Protein AF-A0A2G2KP01-F1 (afdb_monomer)

Sequence (112 aa):
MQKFTTLSDQQILSELGQRFDKKRIQKGIMDKSLIKQGGVSSDALNKFRQASGGITLLNFVRLLRGINELDALEKLISVDSGLLFSENETPPRKRIRHSLIRKKSVNWGEDQ

Foldseek 3Di:
DDDCVPDDPLRVLQVQLVVLVVLCVVLVQDPVQLCVQLVADPVLNVCSNRVVDDDDVSNVCSNCRSSVNNVVVCVVPDDPPVVVPDPPDPDDDDDDDPDDPPPPPPDDDDDD

Mean predicted aligned error: 12.5 Å

pLDDT: mean 82.13, std 16.2, range [45.25, 96.69]

Solvent-accessible surface area (backbone atoms only — not comparable to full-atom values): 7142 Å² total; per-residue (Å²): 132,88,64,71,92,82,49,54,73,68,54,49,41,32,51,50,21,50,51,49,51,51,51,32,56,75,68,69,57,50,67,74,55,25,30,66,68,20,73,42,55,72,67,58,55,50,26,41,49,66,36,58,65,87,77,54,71,68,55,52,51,18,53,30,45,26,65,75,48,48,74,59,57,54,70,74,69,60,70,75,69,85,74,74,79,58,102,66,86,72,74,80,82,73,82,88,72,88,69,80,80,75,76,77,80,79,79,79,76,84,90,127

Radius of gyration: 23.64 Å; Cα contacts (8 Å, |Δi|>4): 65; chains: 1; bounding box: 66×38×57 Å

Secondary structure (DSSP, 8-state):
---GGGS-HHHHHHHHHHHHHHHHHHTT--HHHHHHHHT--HHHHHHHHHT-SPPPHHHHHHHHHHTT-TTHHHHHH---GGG---SS-PPPPPPP----------------

Structure (mmCIF, N/CA/C/O backbone):
data_AF-A0A2G2KP01-F1
#
_entry.id   AF-A0A2G2KP01-F1
#
loop_
_atom_site.group_PDB
_atom_site.id
_atom_site.type_symbol
_atom_site.label_atom_id
_atom_site.label_alt_id
_atom_site.label_comp_id
_atom_site.label_asym_id
_atom_site.label_entity_id
_atom_site.label_seq_id
_atom_s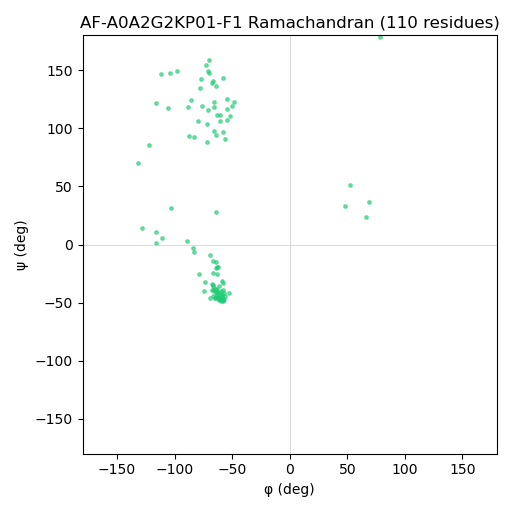ite.pdbx_PDB_ins_code
_atom_site.Cartn_x
_atom_site.Cartn_y
_atom_site.Cartn_z
_atom_site.occupancy
_atom_site.B_iso_or_equiv
_atom_site.auth_seq_id
_atom_site.auth_comp_id
_atom_site.auth_asym_id
_atom_site.auth_atom_id
_atom_site.pdbx_PDB_model_num
ATOM 1 N N . MET A 1 1 ? -8.718 12.233 -12.972 1.00 59.75 1 MET A N 1
ATOM 2 C CA . MET A 1 1 ? -7.680 11.271 -12.529 1.00 59.75 1 MET A CA 1
ATOM 3 C C . MET A 1 1 ? -6.516 11.362 -13.496 1.00 59.75 1 MET A C 1
ATOM 5 O O . MET A 1 1 ? -6.758 11.267 -14.692 1.00 59.75 1 MET A O 1
ATOM 9 N N . GLN A 1 2 ? -5.294 11.577 -13.002 1.00 70.19 2 GLN A N 1
ATOM 10 C CA . GLN A 1 2 ? -4.094 11.531 -13.844 1.00 70.19 2 GLN A CA 1
ATOM 11 C C . GLN A 1 2 ? -3.857 10.098 -14.338 1.00 70.19 2 GLN A C 1
ATOM 13 O O . GLN A 1 2 ? -4.044 9.141 -13.576 1.00 70.19 2 GLN A O 1
ATOM 18 N N . LYS A 1 3 ? -3.473 9.942 -15.608 1.00 83.69 3 LYS A N 1
ATOM 19 C CA . LYS A 1 3 ? -3.075 8.641 -16.159 1.00 83.69 3 LYS A CA 1
ATOM 20 C C . LYS A 1 3 ? -1.653 8.326 -15.698 1.00 83.69 3 LYS A C 1
ATOM 22 O O . LYS A 1 3 ? -0.775 9.172 -15.798 1.00 83.69 3 LYS A O 1
ATOM 27 N N . PHE A 1 4 ? -1.408 7.099 -15.237 1.00 89.25 4 PHE A N 1
ATOM 28 C CA . PHE A 1 4 ? -0.065 6.677 -14.810 1.00 89.25 4 PHE A CA 1
ATOM 29 C C . PHE A 1 4 ? 0.956 6.675 -15.955 1.00 89.25 4 PHE A C 1
ATOM 31 O O . PHE A 1 4 ? 2.144 6.791 -15.700 1.00 89.25 4 PHE A O 1
ATOM 38 N N . THR A 1 5 ? 0.506 6.628 -17.212 1.00 91.31 5 THR A N 1
ATOM 39 C CA . THR A 1 5 ? 1.367 6.619 -18.406 1.00 91.31 5 THR A CA 1
ATOM 40 C C . THR A 1 5 ? 2.235 7.867 -18.572 1.00 91.31 5 THR A C 1
ATOM 42 O O . THR A 1 5 ? 3.189 7.830 -19.337 1.00 91.31 5 THR A O 1
ATOM 45 N N . THR A 1 6 ? 1.895 8.977 -17.915 1.00 93.19 6 THR A N 1
ATOM 46 C CA . THR A 1 6 ? 2.621 10.254 -18.024 1.00 93.19 6 THR A CA 1
ATOM 47 C C . THR A 1 6 ? 3.365 10.628 -16.742 1.00 93.19 6 THR A C 1
ATOM 49 O O . THR A 1 6 ? 3.870 11.742 -16.643 1.00 93.19 6 THR A O 1
ATOM 52 N N . LEU A 1 7 ? 3.382 9.744 -15.742 1.00 93.12 7 LEU A N 1
ATOM 53 C CA . LEU A 1 7 ? 3.984 9.997 -14.436 1.00 93.12 7 LEU A CA 1
ATOM 54 C C . LEU A 1 7 ? 5.323 9.269 -14.312 1.00 93.12 7 LEU A C 1
ATOM 56 O O . LEU A 1 7 ? 5.487 8.170 -14.837 1.00 93.12 7 LEU A O 1
ATOM 60 N N . SER A 1 8 ? 6.260 9.862 -13.575 1.00 93.44 8 SER A N 1
ATOM 61 C CA . SER A 1 8 ? 7.459 9.151 -13.134 1.00 93.44 8 SER A CA 1
ATOM 62 C C . SER A 1 8 ? 7.114 8.108 -12.071 1.00 93.44 8 SER A C 1
ATOM 64 O O . SER A 1 8 ? 6.109 8.231 -11.366 1.00 93.44 8 SER A O 1
ATOM 66 N N . ASP A 1 9 ? 7.984 7.116 -11.884 1.00 92.12 9 ASP A N 1
ATOM 67 C CA . ASP A 1 9 ? 7.806 6.076 -10.863 1.00 92.12 9 ASP A CA 1
ATOM 68 C C . ASP A 1 9 ? 7.561 6.674 -9.471 1.00 92.12 9 ASP A C 1
ATOM 70 O O . ASP A 1 9 ? 6.663 6.253 -8.743 1.00 92.12 9 ASP A O 1
ATOM 74 N N . GLN A 1 10 ? 8.301 7.731 -9.129 1.00 91.25 10 GLN A N 1
ATOM 75 C CA . GLN A 1 10 ? 8.158 8.437 -7.860 1.00 91.25 10 GLN A CA 1
ATOM 76 C C . GLN A 1 10 ? 6.781 9.105 -7.713 1.00 91.25 10 GLN A C 1
ATOM 78 O O . GLN A 1 10 ? 6.180 9.074 -6.637 1.00 91.25 10 GLN A O 1
ATOM 83 N N . GLN A 1 11 ? 6.255 9.688 -8.793 1.00 93.25 11 GLN A N 1
ATOM 84 C CA . GLN A 1 11 ? 4.912 10.268 -8.805 1.00 93.25 11 GLN A CA 1
ATOM 85 C C . GLN A 1 11 ? 3.836 9.184 -8.679 1.00 93.25 11 GLN A C 1
ATOM 87 O O . GLN A 1 11 ? 2.862 9.376 -7.952 1.00 93.25 11 GLN A O 1
ATOM 92 N N . ILE A 1 12 ? 4.025 8.028 -9.325 1.00 93.06 12 ILE A N 1
ATOM 93 C CA . ILE A 1 12 ? 3.123 6.876 -9.199 1.00 93.06 12 ILE A CA 1
ATOM 94 C C . ILE A 1 12 ? 3.105 6.373 -7.752 1.00 93.06 12 ILE A C 1
ATOM 96 O O . ILE A 1 12 ? 2.028 6.157 -7.201 1.00 93.06 12 ILE A O 1
ATOM 100 N N . LEU A 1 13 ? 4.268 6.233 -7.106 1.00 93.31 13 LEU A N 1
ATOM 101 C CA . LEU A 1 13 ? 4.359 5.820 -5.702 1.00 93.31 13 LEU A CA 1
ATOM 102 C C . LEU A 1 13 ? 3.636 6.798 -4.767 1.00 93.31 13 LEU A C 1
ATOM 104 O O . LEU A 1 13 ? 2.889 6.359 -3.891 1.00 93.31 13 LEU A O 1
ATOM 108 N N . SER A 1 14 ? 3.800 8.107 -4.980 1.00 93.19 14 SER A N 1
ATOM 109 C CA . SER A 1 14 ? 3.097 9.135 -4.201 1.00 93.19 14 SER A CA 1
ATOM 110 C C . SER A 1 14 ? 1.581 9.033 -4.361 1.00 93.19 14 SER A C 1
ATOM 112 O O . SER A 1 14 ? 0.845 8.987 -3.374 1.00 93.19 14 SER A O 1
ATOM 114 N N . GLU A 1 15 ? 1.107 8.899 -5.597 1.00 93.94 15 GLU A N 1
ATOM 115 C CA . GLU A 1 15 ? -0.316 8.762 -5.897 1.00 93.94 15 GLU A CA 1
ATOM 116 C C . GLU A 1 15 ? -0.899 7.459 -5.317 1.00 93.94 15 GLU A C 1
ATOM 118 O O . GLU A 1 15 ? -2.012 7.455 -4.787 1.00 93.94 15 GLU A O 1
ATOM 123 N N . LEU A 1 16 ? -0.150 6.351 -5.351 1.00 93.50 16 LEU A N 1
ATOM 124 C CA . LEU A 1 16 ? -0.546 5.090 -4.718 1.00 93.50 16 LEU A CA 1
ATOM 125 C C . LEU A 1 16 ? -0.654 5.225 -3.195 1.00 93.50 16 LEU A C 1
ATOM 127 O O . LEU A 1 16 ? -1.649 4.771 -2.625 1.00 93.50 16 LEU A O 1
ATOM 131 N N . GLY A 1 17 ? 0.315 5.875 -2.546 1.00 94.50 17 GLY A N 1
ATOM 132 C CA . GLY A 1 17 ? 0.291 6.140 -1.106 1.00 94.50 17 GLY A CA 1
ATOM 133 C C . GLY A 1 17 ? -0.925 6.974 -0.688 1.00 94.50 17 GLY A C 1
ATOM 134 O O . GLY A 1 17 ? -1.641 6.607 0.248 1.00 94.50 17 GLY A O 1
ATOM 135 N N . GLN A 1 18 ? -1.224 8.043 -1.433 1.00 94.56 18 GLN A N 1
ATOM 136 C CA . GLN A 1 18 ? -2.394 8.895 -1.192 1.00 94.56 18 GLN A CA 1
ATOM 137 C C . GLN A 1 18 ? -3.716 8.145 -1.403 1.00 94.56 18 GLN A C 1
ATOM 139 O O . GLN A 1 18 ? -4.619 8.215 -0.565 1.00 94.56 18 GLN A O 1
ATOM 144 N N . ARG A 1 19 ? -3.843 7.389 -2.502 1.00 94.19 19 ARG A N 1
ATOM 145 C CA . ARG A 1 19 ? -5.047 6.589 -2.788 1.00 94.19 19 ARG A CA 1
ATOM 146 C C . ARG A 1 19 ? -5.283 5.519 -1.736 1.00 94.19 19 ARG A C 1
ATOM 148 O O . ARG A 1 19 ? -6.425 5.307 -1.330 1.00 94.19 19 ARG A O 1
ATOM 155 N N . PHE A 1 20 ? -4.218 4.858 -1.296 1.00 95.31 20 PHE A N 1
ATOM 156 C CA . PHE A 1 20 ? -4.288 3.877 -0.227 1.00 95.31 20 PHE A CA 1
ATOM 157 C C . PHE A 1 20 ? -4.804 4.501 1.066 1.00 95.31 20 PHE A C 1
ATOM 159 O O . PHE A 1 20 ? -5.742 3.969 1.660 1.00 95.31 20 PHE A O 1
ATOM 166 N N . ASP A 1 21 ? -4.249 5.644 1.482 1.00 95.00 21 ASP A N 1
ATOM 167 C CA . ASP A 1 21 ? -4.665 6.272 2.734 1.00 95.00 21 ASP A CA 1
ATOM 168 C C . ASP A 1 21 ? -6.105 6.786 2.666 1.00 95.00 21 ASP A C 1
ATOM 170 O O . ASP A 1 21 ? -6.890 6.557 3.586 1.00 95.00 21 ASP A O 1
ATOM 174 N N . LYS A 1 22 ? -6.503 7.360 1.525 1.00 95.75 22 LYS A N 1
ATOM 175 C CA . LYS A 1 22 ? -7.896 7.736 1.270 1.00 95.75 22 LYS A CA 1
ATOM 176 C C . LYS A 1 22 ? -8.833 6.533 1.393 1.00 95.75 22 LYS A C 1
ATOM 178 O O . LYS A 1 22 ? -9.858 6.629 2.066 1.00 95.75 22 LYS A O 1
ATOM 183 N N . LYS A 1 23 ? -8.480 5.393 0.791 1.00 95.50 23 LYS A N 1
ATOM 184 C CA . LYS A 1 23 ? -9.286 4.167 0.872 1.00 95.50 23 LYS A CA 1
ATOM 185 C C . LYS A 1 23 ? -9.349 3.623 2.305 1.00 95.50 23 LYS A C 1
ATOM 187 O O . LYS A 1 23 ? -10.418 3.228 2.762 1.00 95.50 23 LYS A O 1
ATOM 192 N N . ARG A 1 24 ? -8.236 3.644 3.042 1.00 95.75 24 ARG A N 1
ATOM 193 C CA . ARG A 1 24 ? -8.193 3.265 4.462 1.00 95.75 24 ARG A CA 1
ATOM 194 C C . ARG A 1 24 ? -9.141 4.130 5.305 1.00 95.75 24 ARG A C 1
ATOM 196 O O . ARG A 1 24 ? -9.910 3.575 6.088 1.00 95.75 24 ARG A O 1
ATOM 203 N N . ILE A 1 25 ? -9.105 5.456 5.129 1.00 95.94 25 ILE A N 1
ATOM 204 C CA . ILE A 1 25 ? -9.989 6.405 5.832 1.00 95.94 25 ILE A CA 1
ATOM 205 C C . ILE A 1 25 ? -11.453 6.115 5.503 1.00 95.94 25 ILE A C 1
ATOM 207 O O . ILE A 1 25 ? -12.272 6.021 6.411 1.00 95.94 25 ILE A O 1
ATOM 211 N N . GLN A 1 26 ? -11.778 5.905 4.225 1.00 96.69 26 GLN A N 1
ATOM 212 C CA . GLN A 1 26 ? -13.138 5.561 3.791 1.00 96.69 26 GLN A CA 1
ATOM 213 C C . GLN A 1 26 ? -13.662 4.269 4.433 1.00 96.69 26 GLN A C 1
ATOM 215 O O . GLN A 1 26 ? -14.858 4.156 4.679 1.00 96.69 26 GLN A O 1
ATOM 220 N N . LYS A 1 27 ? -12.780 3.311 4.740 1.00 95.19 27 LYS A N 1
ATOM 221 C CA . LYS A 1 27 ? -13.123 2.077 5.460 1.00 95.19 27 LYS A CA 1
ATOM 222 C C . LYS A 1 27 ? -13.135 2.224 6.989 1.00 95.19 27 LYS A C 1
ATOM 224 O O . LYS A 1 27 ? -13.412 1.246 7.675 1.00 95.19 27 LYS A O 1
ATOM 229 N N . GLY A 1 28 ? -12.791 3.391 7.539 1.00 95.38 28 GLY A N 1
ATOM 230 C CA . GLY A 1 28 ? -12.718 3.609 8.988 1.00 95.38 28 GLY A CA 1
ATOM 231 C C . GLY A 1 28 ? -11.614 2.806 9.691 1.00 95.38 28 GLY A C 1
ATOM 232 O O . GLY A 1 28 ? -11.713 2.524 10.883 1.00 95.38 28 GLY A O 1
ATOM 233 N N . ILE A 1 29 ? -10.562 2.401 8.972 1.00 94.50 29 ILE A N 1
ATOM 234 C CA . ILE A 1 29 ? -9.517 1.526 9.521 1.00 94.50 29 ILE A CA 1
ATOM 235 C C . ILE A 1 29 ? -8.428 2.365 10.187 1.00 94.50 29 ILE A C 1
ATOM 237 O O . ILE A 1 29 ? -7.724 3.126 9.525 1.00 94.50 29 ILE A O 1
ATOM 241 N N . MET A 1 30 ? -8.229 2.185 11.492 1.00 95.31 30 MET A N 1
ATOM 242 C CA . MET A 1 30 ? -7.132 2.825 12.225 1.00 95.31 30 MET A CA 1
ATOM 243 C C . MET A 1 30 ? -5.770 2.236 11.849 1.00 95.31 30 MET A C 1
ATOM 245 O O . MET A 1 30 ? -5.636 1.026 11.666 1.00 95.31 30 MET A O 1
ATOM 249 N N . ASP A 1 31 ? -4.728 3.065 11.870 1.00 95.44 31 ASP A N 1
ATOM 250 C CA . ASP A 1 31 ? -3.352 2.657 11.552 1.00 95.44 31 ASP A CA 1
ATOM 251 C C . ASP A 1 31 ? -2.868 1.507 12.440 1.00 95.44 31 ASP A C 1
ATOM 253 O O . ASP A 1 31 ? -2.287 0.541 11.953 1.00 95.44 31 ASP A O 1
ATOM 257 N N . LYS A 1 32 ? -3.183 1.555 13.741 1.00 94.88 32 LYS A N 1
ATOM 258 C CA . LYS A 1 32 ? -2.855 0.482 14.691 1.00 94.88 32 LYS A CA 1
ATOM 259 C C . LYS A 1 32 ? -3.500 -0.853 14.303 1.00 94.88 32 LYS A C 1
ATOM 261 O O . LYS A 1 32 ? -2.861 -1.896 14.431 1.00 94.88 32 LYS A O 1
ATOM 266 N N . SER A 1 33 ? -4.749 -0.826 13.830 1.00 94.00 33 SER A N 1
ATOM 267 C CA . SER A 1 33 ? -5.448 -2.031 13.365 1.00 94.00 33 SER A CA 1
ATOM 268 C C . SER A 1 33 ? -4.825 -2.557 12.078 1.00 94.00 33 SER A C 1
ATOM 270 O O . SER A 1 33 ? -4.525 -3.742 11.991 1.00 94.00 33 SER A O 1
ATOM 272 N N . LEU A 1 34 ? -4.555 -1.665 11.124 1.00 95.31 34 LEU A N 1
ATOM 273 C CA . LEU A 1 34 ? -3.924 -1.984 9.846 1.00 95.31 34 LEU A CA 1
ATOM 274 C C . LEU A 1 34 ? -2.551 -2.631 10.038 1.00 95.31 34 LEU A C 1
ATOM 276 O O . LEU A 1 34 ? -2.284 -3.681 9.463 1.00 95.31 34 LEU A O 1
ATOM 280 N N . ILE A 1 35 ? -1.694 -2.039 10.872 1.00 96.19 35 ILE A N 1
ATOM 281 C CA . ILE A 1 35 ? -0.360 -2.562 11.202 1.00 96.19 35 ILE A CA 1
ATOM 282 C C . ILE A 1 35 ? -0.483 -3.965 11.803 1.00 96.19 35 ILE A C 1
ATOM 284 O O . ILE A 1 35 ? 0.218 -4.882 11.371 1.00 96.19 35 ILE A O 1
ATOM 288 N N . LYS A 1 36 ? -1.414 -4.157 12.747 1.00 94.62 36 LYS A N 1
ATOM 289 C CA . LYS A 1 36 ? -1.653 -5.453 13.392 1.00 94.62 36 LYS A CA 1
ATOM 290 C C . LYS A 1 36 ? -2.174 -6.511 12.411 1.00 94.62 36 LYS A C 1
ATOM 292 O O . LYS A 1 36 ? -1.683 -7.632 12.426 1.00 94.62 36 LYS A O 1
ATOM 297 N N . GLN A 1 37 ? -3.148 -6.168 11.569 1.00 93.69 37 GLN A N 1
ATOM 298 C CA . GLN A 1 37 ? -3.781 -7.090 10.616 1.00 93.69 37 GLN A CA 1
ATOM 299 C C . GLN A 1 37 ? -2.875 -7.410 9.422 1.00 93.69 37 GLN A C 1
ATOM 301 O O . GLN A 1 37 ? -2.805 -8.550 8.970 1.00 93.69 37 GLN A O 1
ATOM 306 N N . GLY A 1 38 ? -2.166 -6.405 8.912 1.00 92.69 38 GLY A N 1
ATOM 307 C CA . GLY A 1 38 ? -1.248 -6.547 7.790 1.00 92.69 38 GLY A CA 1
ATOM 308 C C . GLY A 1 38 ? 0.101 -7.151 8.176 1.00 92.69 38 GLY A C 1
ATOM 309 O O . GLY A 1 38 ? 0.764 -7.742 7.326 1.00 92.69 38 GLY A O 1
ATOM 310 N N . GLY A 1 39 ? 0.524 -7.021 9.437 1.00 94.69 39 GLY A N 1
ATOM 311 C CA . GLY A 1 39 ? 1.854 -7.437 9.889 1.00 94.69 39 GLY A CA 1
ATOM 312 C C . GLY A 1 39 ? 2.970 -6.556 9.318 1.00 94.69 39 GLY A C 1
ATOM 313 O O . GLY A 1 39 ? 4.036 -7.054 8.952 1.00 94.69 39 GLY A O 1
ATOM 314 N N . VAL A 1 40 ? 2.708 -5.255 9.176 1.00 95.25 40 VAL A N 1
ATOM 315 C CA . VAL A 1 40 ? 3.641 -4.256 8.629 1.00 95.25 40 VAL A CA 1
ATOM 316 C C . VAL A 1 40 ? 4.080 -3.288 9.726 1.00 95.25 40 VAL A C 1
ATOM 318 O O . VAL A 1 40 ? 3.308 -2.994 10.632 1.00 95.25 40 VAL A O 1
ATOM 321 N N . SER A 1 41 ? 5.316 -2.789 9.670 1.00 95.06 41 SER A N 1
ATOM 322 C CA . SER A 1 41 ? 5.793 -1.797 10.638 1.00 95.06 41 SER A CA 1
ATOM 323 C C . SER A 1 41 ? 5.169 -0.418 10.393 1.00 95.06 41 SER A C 1
ATOM 325 O O . SER A 1 41 ? 4.812 -0.069 9.266 1.00 95.06 41 SER A O 1
ATOM 327 N N . SER A 1 42 ? 5.093 0.398 11.449 1.00 94.38 42 SER A N 1
ATOM 328 C CA . SER A 1 42 ? 4.672 1.806 11.344 1.00 94.38 42 SER A CA 1
ATOM 329 C C . SER A 1 42 ? 5.565 2.600 10.379 1.00 94.38 42 SER A C 1
ATOM 331 O O . SER A 1 42 ? 5.077 3.369 9.555 1.00 94.38 42 SER A O 1
ATOM 333 N N . ASP A 1 43 ? 6.875 2.333 10.407 1.00 94.06 43 ASP A N 1
ATOM 334 C CA . ASP A 1 43 ? 7.850 2.939 9.495 1.00 94.06 43 ASP A CA 1
ATOM 335 C C . ASP A 1 43 ? 7.542 2.631 8.021 1.00 94.06 43 ASP A C 1
ATOM 337 O O . ASP A 1 43 ? 7.515 3.533 7.189 1.00 94.06 43 ASP A O 1
ATOM 341 N N . ALA A 1 44 ? 7.219 1.377 7.688 1.00 93.56 44 ALA A N 1
ATOM 342 C CA . ALA A 1 44 ? 6.879 1.001 6.317 1.00 93.56 44 ALA A CA 1
ATOM 343 C C . ALA A 1 44 ? 5.561 1.637 5.836 1.00 93.56 44 ALA A C 1
ATOM 345 O O . ALA A 1 44 ? 5.472 2.036 4.674 1.00 93.56 44 ALA A O 1
ATOM 346 N N . LEU A 1 45 ? 4.561 1.782 6.716 1.00 95.00 45 LEU A N 1
ATOM 347 C CA . LEU A 1 45 ? 3.327 2.514 6.405 1.00 95.00 45 LEU A CA 1
ATOM 348 C C . LEU A 1 45 ? 3.614 3.998 6.115 1.00 95.00 45 LEU A C 1
ATOM 350 O O . LEU A 1 45 ? 3.117 4.541 5.128 1.00 95.00 45 LEU A O 1
ATOM 354 N 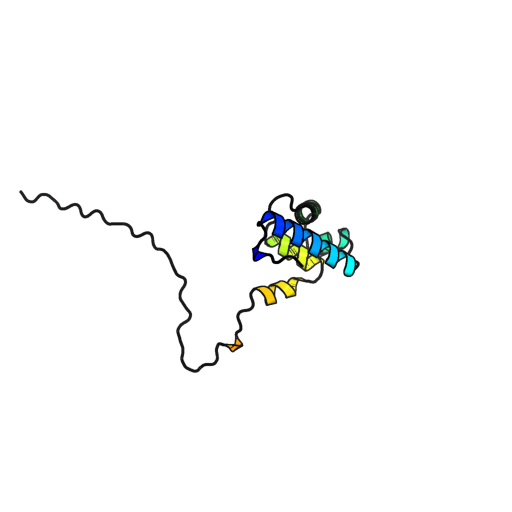N . ASN A 1 46 ? 4.441 4.644 6.939 1.00 94.06 46 ASN A N 1
ATOM 355 C CA . ASN A 1 46 ? 4.797 6.052 6.762 1.00 94.06 46 ASN A CA 1
ATOM 356 C C . ASN A 1 46 ? 5.622 6.284 5.495 1.00 94.06 46 ASN A C 1
ATOM 358 O O . ASN A 1 46 ? 5.299 7.185 4.721 1.00 94.06 46 ASN A O 1
ATOM 362 N N . LYS A 1 47 ? 6.623 5.435 5.234 1.00 93.81 47 LYS A N 1
ATOM 363 C CA . LYS A 1 47 ? 7.407 5.469 3.992 1.00 93.81 47 LYS A CA 1
ATOM 364 C C . LYS A 1 47 ? 6.521 5.347 2.764 1.00 93.81 47 LYS A C 1
ATOM 366 O O . LYS A 1 47 ? 6.673 6.131 1.833 1.00 93.81 47 LYS A O 1
ATOM 371 N N . PHE A 1 48 ? 5.552 4.431 2.788 1.00 94.75 48 PHE A N 1
ATOM 372 C CA . PHE A 1 48 ? 4.609 4.276 1.686 1.00 94.75 48 PHE A CA 1
ATOM 373 C C . PHE A 1 48 ? 3.749 5.529 1.463 1.00 94.75 48 PHE A C 1
ATOM 375 O O . PHE A 1 48 ? 3.639 5.998 0.335 1.00 94.75 48 PHE A O 1
ATOM 382 N N . ARG A 1 49 ? 3.186 6.118 2.527 1.00 93.00 49 ARG A N 1
ATOM 383 C CA . ARG A 1 49 ? 2.371 7.346 2.431 1.00 93.00 49 ARG A CA 1
ATOM 384 C C . ARG A 1 49 ? 3.156 8.550 1.920 1.00 93.00 49 ARG A C 1
ATOM 386 O O . ARG A 1 49 ? 2.624 9.353 1.163 1.00 93.00 49 ARG A O 1
ATOM 393 N N . GLN A 1 50 ? 4.406 8.678 2.349 1.00 92.69 50 GLN A N 1
ATOM 394 C CA . GLN A 1 50 ? 5.282 9.784 1.968 1.00 92.69 50 GLN A CA 1
ATOM 395 C C . GLN A 1 50 ? 5.974 9.548 0.618 1.00 92.69 50 GLN A C 1
ATOM 397 O O . GLN A 1 50 ? 6.673 10.436 0.139 1.00 92.69 50 GLN A O 1
ATOM 402 N N . ALA A 1 51 ? 5.825 8.354 0.030 1.00 90.12 51 ALA A N 1
ATOM 403 C CA . ALA A 1 51 ? 6.676 7.861 -1.054 1.00 90.12 51 ALA A CA 1
ATOM 404 C C . ALA A 1 51 ? 8.178 8.048 -0.754 1.00 90.12 51 ALA A C 1
ATOM 406 O O . ALA A 1 51 ? 8.983 8.308 -1.644 1.00 90.12 51 ALA A O 1
ATOM 407 N N . SER A 1 52 ? 8.562 7.947 0.521 1.00 86.25 52 SER A N 1
ATOM 408 C CA . SER A 1 52 ? 9.944 8.129 0.953 1.00 86.25 52 SER A CA 1
ATOM 409 C C . SER A 1 52 ? 10.704 6.820 0.754 1.00 86.25 52 SER A C 1
ATOM 411 O O . SER A 1 52 ? 10.677 5.919 1.598 1.00 86.25 52 SER A O 1
ATOM 413 N N . GLY A 1 53 ? 11.338 6.711 -0.414 1.00 79.69 53 GLY A N 1
ATOM 414 C CA . GLY A 1 53 ? 12.029 5.509 -0.866 1.00 79.69 53 GLY A CA 1
ATOM 415 C C . GLY A 1 53 ? 11.092 4.424 -1.406 1.00 79.69 53 GLY A C 1
ATOM 416 O O . GLY A 1 53 ? 9.869 4.558 -1.440 1.00 79.69 53 GLY A O 1
ATOM 417 N N . GLY A 1 54 ? 11.691 3.323 -1.856 1.00 79.62 54 GLY A N 1
ATOM 418 C CA . GLY A 1 54 ? 10.950 2.157 -2.324 1.00 79.62 54 GLY A CA 1
ATOM 419 C C . GLY A 1 54 ? 10.397 1.331 -1.163 1.00 79.62 54 GLY A C 1
ATOM 420 O O . GLY A 1 54 ? 11.066 1.132 -0.148 1.00 79.62 54 GLY A O 1
ATOM 421 N N . ILE A 1 55 ? 9.193 0.788 -1.337 1.00 89.88 55 ILE A N 1
ATOM 422 C CA . ILE A 1 55 ? 8.695 -0.296 -0.488 1.00 89.88 55 ILE A CA 1
ATOM 423 C C . ILE A 1 55 ? 8.905 -1.636 -1.182 1.00 89.88 55 ILE A C 1
ATOM 425 O O . ILE A 1 55 ? 8.850 -1.743 -2.406 1.00 89.88 55 ILE A O 1
ATOM 429 N N . THR A 1 56 ? 9.116 -2.687 -0.397 1.00 92.81 56 THR A N 1
ATOM 430 C CA . THR A 1 56 ? 9.124 -4.040 -0.950 1.00 92.81 56 THR A CA 1
ATOM 431 C C . THR A 1 56 ? 7.705 -4.448 -1.340 1.00 92.81 56 THR A C 1
ATOM 433 O O . THR A 1 56 ? 6.729 -4.070 -0.685 1.00 92.81 56 THR A O 1
ATOM 436 N N . LEU A 1 57 ? 7.584 -5.291 -2.367 1.00 93.38 57 LEU A N 1
ATOM 437 C CA . LEU A 1 57 ? 6.294 -5.857 -2.770 1.00 93.38 57 LEU A CA 1
ATOM 438 C C . LEU A 1 57 ? 5.626 -6.635 -1.621 1.00 93.38 57 LEU A C 1
ATOM 440 O O . LEU A 1 57 ? 4.410 -6.595 -1.466 1.00 93.38 57 LEU A O 1
ATOM 444 N N . LEU A 1 58 ? 6.422 -7.276 -0.757 1.00 95.44 58 LEU A N 1
ATOM 445 C CA . LEU A 1 58 ? 5.928 -7.934 0.454 1.00 95.44 58 LEU A CA 1
ATOM 446 C C . LEU A 1 58 ? 5.214 -6.949 1.392 1.00 95.44 58 LEU A C 1
ATOM 448 O O . LEU A 1 58 ? 4.124 -7.244 1.881 1.00 95.44 58 LEU A O 1
ATOM 452 N N . ASN A 1 59 ? 5.805 -5.778 1.638 1.00 9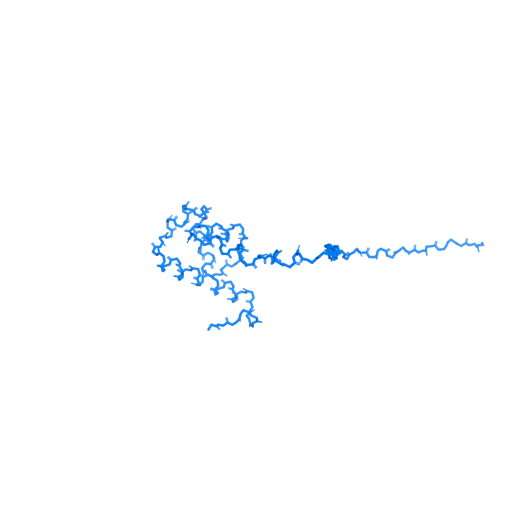5.19 59 ASN A N 1
ATOM 453 C CA . ASN A 1 59 ? 5.174 -4.758 2.472 1.00 95.19 59 ASN A CA 1
ATOM 454 C C . ASN A 1 59 ? 3.920 -4.189 1.802 1.00 95.19 59 ASN A C 1
ATOM 456 O O . ASN A 1 59 ? 2.934 -3.955 2.493 1.00 95.19 59 ASN A O 1
ATOM 460 N N . PHE A 1 60 ? 3.906 -4.053 0.475 1.00 94.69 60 PHE A N 1
ATOM 461 C CA . PHE A 1 60 ? 2.703 -3.656 -0.257 1.00 94.69 60 PHE A CA 1
ATOM 462 C C . PHE A 1 60 ? 1.554 -4.664 -0.086 1.00 94.69 60 PHE A C 1
ATOM 464 O O . PHE A 1 60 ? 0.436 -4.284 0.259 1.00 94.69 60 PHE A O 1
ATOM 471 N N . VAL A 1 61 ? 1.840 -5.963 -0.219 1.00 95.31 61 VAL A N 1
ATOM 472 C CA . VAL A 1 61 ? 0.873 -7.048 0.029 1.00 95.31 61 VAL A CA 1
ATOM 473 C C . VAL A 1 61 ? 0.334 -6.996 1.462 1.00 95.31 61 VAL A C 1
ATOM 475 O O . VAL A 1 61 ? -0.869 -7.125 1.684 1.00 95.31 61 VAL A O 1
ATOM 478 N N . ARG A 1 62 ? 1.210 -6.771 2.448 1.00 96.56 62 ARG A N 1
ATOM 479 C CA . ARG A 1 62 ? 0.829 -6.626 3.862 1.00 96.56 62 ARG A CA 1
ATOM 480 C C . ARG A 1 62 ? -0.063 -5.409 4.106 1.00 96.56 62 ARG A C 1
ATOM 482 O O . ARG A 1 62 ? -1.050 -5.522 4.827 1.00 96.56 62 ARG A O 1
ATOM 489 N N . LEU A 1 63 ? 0.241 -4.273 3.480 1.00 96.00 63 LEU A N 1
ATOM 490 C CA . LEU A 1 63 ? -0.575 -3.058 3.549 1.00 96.00 63 LEU A CA 1
ATOM 491 C C . LEU A 1 63 ? -1.983 -3.297 2.987 1.00 96.00 63 LEU A C 1
ATOM 493 O O . LEU A 1 63 ? -2.964 -2.968 3.650 1.00 96.00 63 LEU A O 1
ATOM 497 N N . LEU A 1 64 ? -2.095 -3.924 1.810 1.00 95.56 64 LEU A N 1
ATOM 498 C CA . LEU A 1 64 ? -3.386 -4.265 1.201 1.00 95.56 64 LEU A CA 1
ATOM 499 C C . LEU A 1 64 ? -4.180 -5.276 2.031 1.00 95.56 64 LEU A C 1
ATOM 501 O O . LEU A 1 64 ? -5.394 -5.127 2.182 1.00 95.56 64 LEU A O 1
ATOM 505 N N . ARG A 1 65 ? -3.503 -6.264 2.629 1.00 95.56 65 ARG A N 1
ATOM 506 C CA . ARG A 1 65 ? -4.122 -7.185 3.593 1.00 95.56 65 ARG A CA 1
ATOM 507 C C . ARG A 1 65 ? -4.671 -6.434 4.807 1.00 95.56 65 ARG A C 1
ATOM 509 O O . ARG A 1 65 ? -5.793 -6.698 5.215 1.00 95.56 65 ARG A O 1
ATOM 516 N N . GLY A 1 66 ? -3.932 -5.453 5.328 1.00 95.44 66 GLY A N 1
ATOM 517 C CA . GLY A 1 66 ? -4.357 -4.623 6.460 1.00 95.44 66 GLY A CA 1
ATOM 518 C C . GLY A 1 66 ? -5.591 -3.752 6.197 1.00 95.44 66 GLY A C 1
ATOM 519 O O . GLY A 1 66 ? -6.182 -3.254 7.150 1.00 95.44 66 GLY A O 1
ATOM 520 N N . ILE A 1 67 ? -5.997 -3.571 4.933 1.00 95.56 67 ILE A N 1
ATOM 521 C CA . ILE A 1 67 ? -7.229 -2.857 4.560 1.00 95.56 67 ILE A CA 1
ATOM 522 C C . ILE A 1 67 ? -8.270 -3.743 3.858 1.00 95.56 67 ILE A C 1
ATOM 524 O O . ILE A 1 67 ? -9.250 -3.219 3.320 1.00 95.56 67 ILE A O 1
ATOM 528 N N . ASN A 1 68 ? -8.074 -5.067 3.854 1.00 94.19 68 ASN A N 1
ATOM 529 C CA . ASN A 1 68 ? -8.928 -6.044 3.167 1.00 94.19 68 ASN A CA 1
ATOM 530 C C . ASN A 1 68 ? -9.144 -5.705 1.678 1.00 94.19 68 ASN A C 1
ATOM 532 O O . ASN A 1 68 ? -10.274 -5.574 1.212 1.00 94.19 68 ASN A O 1
ATOM 536 N N . GLU A 1 69 ? -8.054 -5.469 0.947 1.00 94.38 69 GLU A N 1
ATOM 537 C CA . GLU A 1 69 ? -8.048 -5.194 -0.506 1.00 94.38 69 GLU A CA 1
ATOM 538 C C . GLU A 1 69 ? -7.070 -6.095 -1.262 1.00 94.38 69 GLU A C 1
ATOM 540 O O . GLU A 1 69 ? -6.714 -5.818 -2.406 1.00 94.38 69 GLU A O 1
ATOM 545 N N . LEU A 1 70 ? -6.591 -7.162 -0.621 1.00 93.44 70 LEU A N 1
ATOM 546 C CA . LEU A 1 70 ? -5.609 -8.051 -1.229 1.00 93.44 70 LEU A CA 1
ATOM 547 C C . LEU A 1 70 ? -6.155 -8.716 -2.501 1.00 93.44 70 LEU A C 1
ATOM 549 O O . LEU A 1 70 ? -5.425 -8.822 -3.477 1.00 93.44 70 LEU A O 1
ATOM 553 N N . ASP A 1 71 ? -7.440 -9.052 -2.538 1.00 91.12 71 ASP A N 1
ATOM 554 C CA . ASP A 1 71 ? -8.076 -9.703 -3.692 1.00 91.12 71 ASP A CA 1
ATOM 555 C C . ASP A 1 71 ? -8.064 -8.820 -4.955 1.00 91.12 71 ASP A C 1
ATOM 557 O O . ASP A 1 71 ? -8.168 -9.306 -6.079 1.00 91.12 71 ASP A O 1
ATOM 561 N N . ALA A 1 72 ? -7.872 -7.504 -4.810 1.00 88.88 72 ALA A N 1
ATOM 562 C CA . ALA A 1 72 ? -7.711 -6.612 -5.954 1.00 88.88 72 ALA A CA 1
ATOM 563 C C . ALA A 1 72 ? -6.414 -6.881 -6.745 1.00 88.88 72 ALA A C 1
ATOM 565 O O . ALA A 1 72 ? -6.359 -6.567 -7.933 1.00 88.88 72 ALA A O 1
ATOM 566 N N . LEU A 1 73 ? -5.383 -7.467 -6.118 1.00 89.25 73 LEU A N 1
ATOM 567 C CA . LEU A 1 73 ? -4.152 -7.872 -6.809 1.00 89.25 73 LEU A CA 1
ATOM 568 C C . LEU A 1 73 ? -4.390 -9.016 -7.790 1.00 89.25 73 LEU A C 1
ATOM 570 O O . LEU A 1 73 ? -3.739 -9.042 -8.831 1.00 89.25 73 LEU A O 1
ATOM 574 N N . GLU A 1 74 ? -5.312 -9.932 -7.484 1.00 86.69 74 GLU A N 1
ATOM 575 C CA . GLU A 1 74 ? -5.636 -11.045 -8.378 1.00 86.69 74 GLU A CA 1
ATOM 576 C C . GLU A 1 74 ? -6.093 -10.504 -9.733 1.00 86.69 74 GLU A C 1
ATOM 578 O O . GLU A 1 74 ? -5.517 -10.854 -10.759 1.00 86.69 74 GLU A O 1
ATOM 583 N N . LYS A 1 75 ? -7.010 -9.530 -9.709 1.00 86.19 75 LYS A N 1
ATOM 584 C CA . LYS A 1 75 ? -7.566 -8.861 -10.897 1.00 86.19 75 LYS A CA 1
ATOM 585 C C . LYS A 1 75 ? -6.536 -8.088 -11.717 1.00 86.19 75 LYS A C 1
ATOM 587 O O . LYS A 1 75 ? -6.755 -7.852 -12.898 1.00 86.19 75 LYS A O 1
ATOM 592 N N . LEU A 1 76 ? -5.438 -7.650 -11.097 1.00 86.00 76 LEU A N 1
ATOM 593 C CA . LEU A 1 76 ? -4.404 -6.867 -11.774 1.00 86.00 76 LEU A CA 1
ATOM 594 C C . LEU A 1 76 ? -3.560 -7.729 -12.724 1.00 86.00 76 LEU A C 1
ATOM 596 O O . LEU A 1 76 ? -3.078 -7.224 -13.734 1.00 86.00 76 LEU A O 1
ATOM 600 N N . ILE A 1 77 ? -3.361 -9.005 -12.378 1.00 80.94 77 I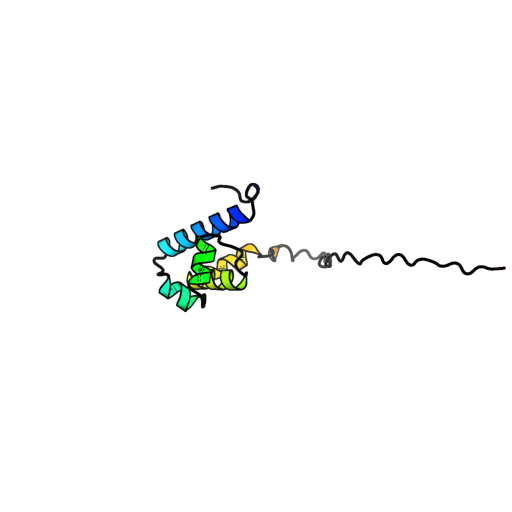LE A N 1
ATOM 601 C CA . ILE A 1 77 ? -2.490 -9.943 -13.108 1.00 80.94 77 ILE A CA 1
ATOM 602 C C . ILE A 1 77 ? -3.307 -11.108 -13.693 1.00 80.94 77 ILE A C 1
ATOM 604 O O . ILE A 1 77 ? -2.738 -12.002 -14.315 1.00 80.94 77 ILE A O 1
ATOM 608 N N . SER A 1 78 ? -4.635 -11.115 -13.510 1.00 77.00 78 SER A N 1
ATOM 609 C CA . SER A 1 78 ? -5.517 -12.124 -14.095 1.00 77.00 78 SER A CA 1
ATOM 610 C C . SER A 1 78 ? -5.238 -12.252 -15.588 1.00 77.00 78 SER A C 1
ATOM 612 O O . SER A 1 78 ? -5.363 -11.299 -16.354 1.00 77.00 78 SER A O 1
ATOM 614 N N . VAL A 1 79 ? -4.841 -13.455 -15.987 1.00 70.75 79 VAL A N 1
ATOM 615 C CA . VAL A 1 79 ? -4.809 -13.859 -17.386 1.00 70.75 79 VAL A CA 1
ATOM 616 C C . VAL A 1 79 ? -6.206 -14.368 -17.692 1.00 70.75 79 VAL A C 1
ATOM 618 O O . VAL A 1 79 ? -6.681 -15.256 -16.982 1.00 70.75 79 VAL A O 1
ATOM 621 N N . ASP A 1 80 ? -6.861 -13.811 -18.711 1.00 66.88 80 ASP A N 1
ATOM 622 C CA . ASP A 1 80 ? -8.148 -14.311 -19.189 1.00 66.88 80 ASP A CA 1
ATOM 623 C C . ASP A 1 80 ? -7.999 -15.781 -19.594 1.00 66.88 80 ASP A C 1
ATOM 625 O O . ASP A 1 80 ? -7.579 -16.127 -20.698 1.00 66.88 80 ASP A O 1
ATOM 629 N N . SER A 1 81 ? -8.356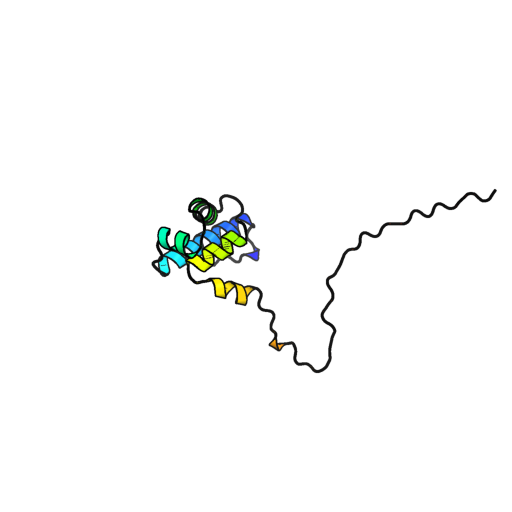 -16.670 -18.674 1.00 59.38 81 SER A N 1
ATOM 630 C CA . SER A 1 81 ? -8.420 -18.111 -18.896 1.00 59.38 81 SER A CA 1
ATOM 631 C C . SER A 1 81 ? -9.527 -18.477 -19.893 1.00 59.38 81 SER A C 1
ATOM 633 O O . SER A 1 81 ? -9.502 -19.563 -20.462 1.00 59.38 81 SER A O 1
ATOM 635 N N . GLY A 1 82 ? -10.441 -17.545 -20.191 1.00 55.28 82 GLY A N 1
ATOM 636 C CA . GLY A 1 82 ? -11.480 -17.679 -21.216 1.00 55.28 82 GLY A CA 1
ATOM 637 C C . GLY A 1 82 ? -10.979 -17.682 -22.667 1.00 55.28 82 GLY A C 1
ATOM 638 O O . GLY A 1 82 ? -11.753 -18.004 -23.560 1.00 55.28 82 GLY A O 1
ATOM 639 N N . LEU A 1 83 ? -9.700 -17.380 -22.925 1.00 53.22 83 LEU A N 1
ATOM 640 C CA . LEU A 1 83 ? -9.088 -17.537 -24.255 1.00 53.22 83 LEU A CA 1
ATOM 641 C C . LEU A 1 83 ? -8.462 -18.929 -24.479 1.00 53.22 83 LEU A C 1
ATOM 643 O O . LEU A 1 83 ? -7.890 -19.171 -25.540 1.00 53.22 83 LEU A O 1
ATOM 647 N N . LEU A 1 84 ? -8.571 -19.851 -23.513 1.00 51.25 84 LEU A N 1
ATOM 648 C CA . LEU A 1 84 ? -7.977 -21.197 -23.570 1.00 51.25 84 LEU A CA 1
ATOM 649 C C . LEU A 1 84 ? -8.985 -22.316 -23.894 1.00 51.25 84 LEU A C 1
ATOM 651 O O . LEU A 1 84 ? -8.785 -23.456 -23.489 1.00 51.25 84 LEU A O 1
ATOM 655 N N . PHE A 1 85 ? -10.024 -22.015 -24.678 1.00 49.88 85 PHE A N 1
ATOM 656 C CA . PHE A 1 85 ? -10.814 -23.030 -25.387 1.00 49.88 85 PHE A CA 1
ATOM 657 C C . PHE A 1 85 ? -11.001 -22.621 -26.851 1.00 49.88 85 PHE A C 1
ATOM 659 O O . PHE A 1 85 ? -12.079 -22.244 -27.298 1.00 49.88 85 PHE A O 1
ATOM 666 N N . SER A 1 86 ? -9.909 -22.673 -27.605 1.00 45.50 86 SER A N 1
ATOM 667 C CA . SER A 1 86 ? -9.957 -22.959 -29.035 1.00 45.50 86 SER A CA 1
ATOM 668 C C . SER A 1 86 ? -9.203 -24.269 -29.195 1.00 45.50 86 SER A C 1
ATOM 670 O O . SER A 1 86 ? -8.046 -24.345 -28.784 1.00 45.50 86 SER A O 1
ATOM 672 N N . GLU A 1 87 ? -9.849 -25.296 -29.745 1.00 50.00 87 GLU A N 1
ATOM 673 C CA . GLU A 1 87 ? -9.297 -26.636 -30.025 1.00 50.00 87 GLU A CA 1
ATOM 674 C C . GLU A 1 87 ? -8.159 -26.627 -31.073 1.00 50.00 87 GLU A C 1
ATOM 676 O O . GLU A 1 87 ? -7.914 -27.606 -31.767 1.00 50.00 87 GLU A O 1
ATOM 681 N N . ASN A 1 88 ? -7.426 -25.522 -31.186 1.00 53.25 88 ASN A N 1
ATOM 682 C CA . ASN A 1 88 ? -6.220 -25.387 -31.982 1.00 53.25 88 ASN A CA 1
ATOM 683 C C . ASN A 1 88 ? -5.095 -24.961 -31.039 1.00 53.25 88 ASN A C 1
ATOM 685 O O . ASN A 1 88 ? -4.837 -23.771 -30.848 1.00 53.25 88 ASN A O 1
ATOM 689 N N . GLU A 1 89 ? -4.467 -25.949 -30.405 1.00 53.06 89 GLU A N 1
ATOM 690 C CA . GLU A 1 89 ? -3.366 -25.782 -29.460 1.00 53.06 89 GLU A CA 1
ATOM 691 C C . GLU A 1 89 ? -2.195 -25.006 -30.089 1.00 53.06 89 GLU A C 1
ATOM 693 O O . GLU A 1 89 ? -1.268 -25.577 -30.664 1.00 53.06 89 GLU A O 1
ATOM 698 N N . THR A 1 90 ? -2.179 -23.678 -29.957 1.00 59.88 90 THR A N 1
ATOM 699 C CA . THR A 1 90 ? -0.916 -22.949 -30.077 1.00 59.88 90 THR A CA 1
ATOM 700 C C . THR A 1 90 ? -0.152 -23.166 -28.775 1.00 59.88 90 THR A C 1
ATOM 702 O O . THR A 1 90 ? -0.661 -22.774 -27.719 1.00 59.88 90 THR A O 1
ATOM 705 N N . PRO A 1 91 ? 1.046 -23.776 -28.801 1.00 63.91 91 PRO A N 1
ATOM 706 C CA . PRO A 1 91 ? 1.779 -24.072 -27.580 1.00 63.91 91 PRO A CA 1
ATOM 707 C C . PRO A 1 91 ? 2.043 -22.781 -26.791 1.00 63.91 91 PRO A C 1
ATOM 709 O O . PRO A 1 91 ? 2.319 -21.737 -27.399 1.00 63.91 91 PRO A O 1
ATOM 712 N N . PRO A 1 92 ? 1.989 -22.826 -25.444 1.00 64.50 92 PRO A N 1
ATOM 713 C CA . PRO A 1 92 ? 2.212 -21.654 -24.610 1.00 64.50 92 PRO A CA 1
ATOM 714 C C . PRO A 1 92 ? 3.556 -21.022 -24.975 1.00 64.50 92 PRO A C 1
ATOM 716 O O . PRO A 1 92 ? 4.592 -21.696 -24.999 1.00 64.50 92 PRO A O 1
ATOM 719 N N . ARG A 1 93 ? 3.534 -19.725 -25.309 1.00 71.06 93 ARG A N 1
ATOM 720 C CA . ARG A 1 93 ? 4.728 -19.000 -25.762 1.00 71.06 93 ARG A CA 1
ATOM 721 C C . ARG A 1 93 ? 5.836 -19.160 -24.721 1.00 71.06 93 ARG A C 1
ATOM 723 O O . ARG A 1 93 ? 5.704 -18.727 -23.577 1.00 71.06 93 ARG A O 1
ATOM 730 N N . LYS A 1 94 ? 6.938 -19.802 -25.117 1.00 71.62 94 LYS A N 1
ATOM 731 C CA . LYS A 1 94 ? 8.100 -20.006 -24.247 1.00 71.62 94 LYS A CA 1
ATOM 732 C C . LYS A 1 94 ? 8.760 -18.660 -23.950 1.00 71.62 94 LYS A C 1
ATOM 734 O O . LYS A 1 94 ? 8.902 -17.817 -24.833 1.00 71.62 94 LYS A O 1
ATOM 739 N N . ARG A 1 95 ? 9.203 -18.484 -22.701 1.00 69.38 95 ARG A N 1
ATOM 740 C CA . ARG A 1 95 ? 9.974 -17.318 -22.247 1.00 69.38 95 ARG A CA 1
ATOM 741 C C . ARG A 1 95 ? 11.124 -17.028 -23.217 1.00 69.38 95 ARG A C 1
ATOM 743 O O . ARG A 1 95 ? 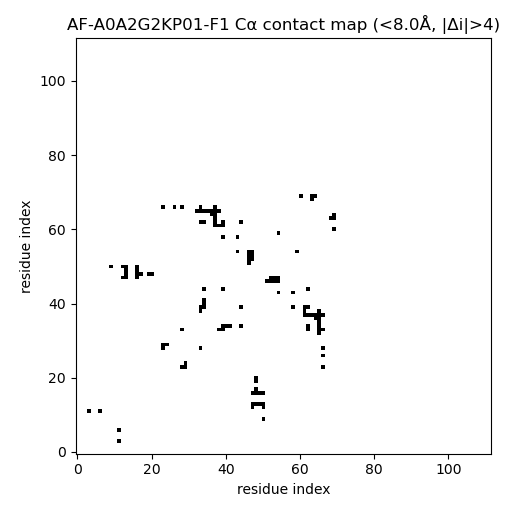11.993 -17.879 -23.403 1.00 69.38 95 ARG A O 1
ATOM 750 N N . ILE A 1 96 ? 11.168 -15.813 -23.763 1.00 64.69 96 ILE A N 1
ATOM 751 C CA . ILE A 1 96 ? 12.310 -15.337 -24.548 1.00 64.69 96 ILE A CA 1
ATOM 752 C C . ILE A 1 96 ? 13.513 -15.236 -23.603 1.00 64.69 96 ILE A C 1
ATOM 754 O O . ILE A 1 96 ? 13.486 -14.504 -22.611 1.00 64.69 96 ILE A O 1
ATOM 758 N N . ARG A 1 97 ? 14.562 -16.014 -23.881 1.00 65.69 97 ARG A N 1
ATOM 759 C CA . ARG A 1 97 ? 15.871 -15.887 -23.234 1.00 65.69 97 ARG A CA 1
ATOM 760 C C . ARG A 1 97 ? 16.815 -15.245 -24.240 1.00 65.69 97 ARG A C 1
ATOM 762 O O . ARG A 1 97 ? 17.115 -15.857 -25.259 1.00 65.69 97 ARG A O 1
ATOM 769 N N . HIS A 1 98 ? 17.329 -14.058 -23.937 1.00 54.19 98 HIS A N 1
ATOM 770 C CA . HIS A 1 98 ? 18.536 -13.575 -24.600 1.00 54.19 98 HIS A CA 1
ATOM 771 C C . HIS A 1 98 ? 19.712 -14.397 -24.063 1.00 54.19 98 HIS A C 1
ATOM 773 O O . HIS A 1 98 ? 20.312 -14.049 -23.048 1.00 54.19 98 HIS A O 1
ATOM 779 N N . SER A 1 99 ? 20.009 -15.544 -24.681 1.00 57.75 99 SER A N 1
ATOM 780 C CA . SER A 1 99 ? 21.291 -16.199 -24.436 1.00 57.75 99 SER A CA 1
ATOM 781 C C . SER A 1 99 ? 22.375 -15.280 -24.979 1.00 57.75 99 SER A C 1
ATOM 783 O O . SER A 1 99 ? 22.346 -14.939 -26.162 1.00 57.75 99 SER A O 1
ATOM 785 N N . LEU A 1 100 ? 23.316 -14.878 -24.127 1.00 63.69 100 LEU A N 1
ATOM 786 C CA . LEU A 1 100 ? 24.537 -14.206 -24.556 1.00 63.69 100 LEU A CA 1
ATOM 787 C C . LEU A 1 100 ? 25.172 -15.066 -25.651 1.00 63.69 100 LEU A C 1
ATOM 789 O O . LEU A 1 100 ? 25.626 -16.179 -25.380 1.00 63.69 100 LEU A O 1
ATOM 793 N N . ILE A 1 101 ? 25.155 -14.580 -26.891 1.00 61.53 101 ILE A N 1
ATOM 794 C CA . ILE A 1 101 ? 25.870 -15.208 -27.996 1.00 61.53 101 ILE A CA 1
ATOM 795 C C . ILE A 1 101 ? 27.351 -15.105 -27.628 1.00 61.53 101 ILE A C 1
ATOM 797 O O . ILE A 1 101 ? 27.989 -14.079 -27.854 1.00 61.53 101 ILE A O 1
ATOM 801 N N . ARG A 1 102 ? 27.908 -16.144 -26.996 1.00 60.59 102 ARG A N 1
ATOM 802 C CA . ARG A 1 102 ? 29.358 -16.289 -26.881 1.00 60.59 102 ARG A CA 1
ATOM 803 C C . ARG A 1 102 ? 29.868 -16.507 -28.300 1.00 60.59 102 ARG A C 1
ATOM 805 O O . ARG A 1 102 ? 29.796 -17.621 -28.811 1.00 60.5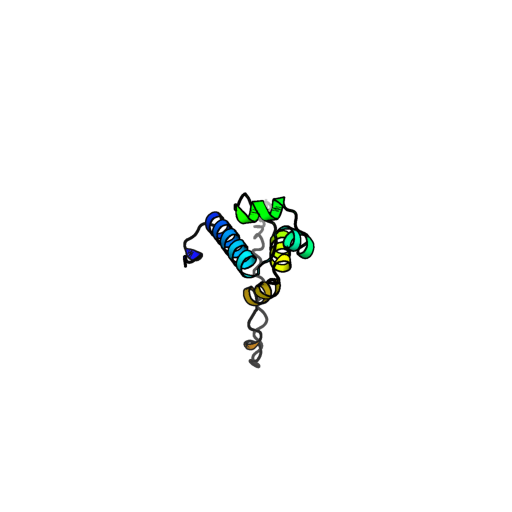9 102 ARG A O 1
ATOM 812 N N . LYS A 1 103 ? 30.352 -15.443 -28.949 1.00 60.25 103 LYS A N 1
ATOM 813 C CA . LYS A 1 103 ? 31.169 -15.566 -30.160 1.00 60.25 103 LYS A CA 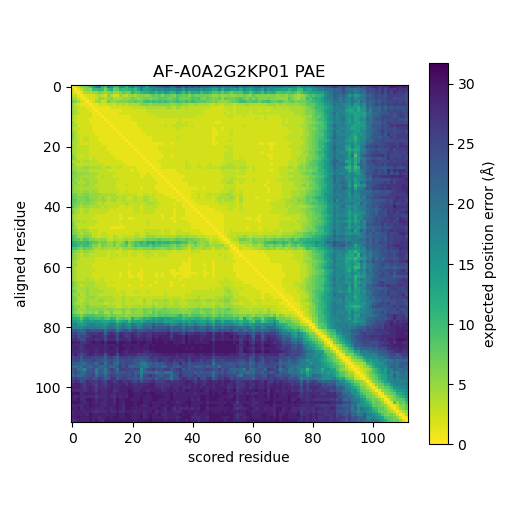1
ATOM 814 C C . LYS A 1 103 ? 32.340 -16.483 -29.803 1.00 60.25 103 LYS A C 1
ATOM 816 O O . LYS A 1 103 ? 33.212 -16.083 -29.038 1.00 60.25 103 LYS A O 1
ATOM 821 N N . LYS A 1 104 ? 32.339 -17.722 -30.301 1.00 62.00 104 LYS A N 1
ATOM 822 C CA . LYS A 1 104 ? 33.559 -18.530 -30.328 1.00 62.00 104 LYS A CA 1
ATOM 823 C C . LYS A 1 104 ? 34.526 -17.792 -31.248 1.00 62.00 104 LYS A C 1
ATOM 825 O O . LYS A 1 104 ? 34.272 -17.697 -32.445 1.00 62.00 104 LYS A O 1
ATOM 830 N N . SER A 1 105 ? 35.593 -17.239 -30.686 1.00 60.88 105 SER A N 1
ATOM 831 C CA . SER A 1 105 ? 36.788 -16.914 -31.452 1.00 60.88 105 SER A CA 1
ATOM 832 C C . SER A 1 105 ? 37.307 -18.229 -32.028 1.00 60.88 105 SER A C 1
ATOM 834 O O . SER A 1 105 ? 37.786 -19.090 -31.289 1.00 60.88 105 SER A O 1
ATOM 836 N N . VAL A 1 106 ? 37.119 -18.428 -33.329 1.00 66.62 106 VAL A N 1
ATOM 837 C CA . VAL A 1 106 ? 37.793 -19.502 -34.053 1.00 66.62 106 VAL A CA 1
ATOM 838 C C . VAL A 1 106 ? 39.254 -19.073 -34.149 1.00 66.62 106 VAL A C 1
ATOM 840 O O . VAL A 1 106 ? 39.568 -18.166 -34.912 1.00 66.62 106 VAL A O 1
ATOM 843 N N . ASN A 1 107 ? 40.125 -19.664 -33.330 1.00 61.72 107 ASN A N 1
ATOM 844 C CA . ASN A 1 107 ? 41.558 -19.628 -33.601 1.00 61.72 107 ASN A CA 1
ATOM 845 C C . ASN A 1 107 ? 41.820 -20.696 -34.658 1.00 61.72 107 ASN A C 1
ATOM 847 O O . ASN A 1 107 ? 41.741 -21.890 -34.370 1.00 61.72 107 ASN A O 1
ATOM 851 N N . TRP A 1 108 ? 42.069 -20.248 -35.883 1.00 59.50 108 TRP A N 1
ATOM 852 C CA . TRP A 1 108 ? 42.676 -21.081 -36.907 1.00 59.50 108 TRP A CA 1
ATOM 853 C C . TRP A 1 108 ? 44.135 -21.281 -36.505 1.00 59.50 108 TRP A C 1
ATOM 855 O O . TRP A 1 108 ? 44.870 -20.306 -36.364 1.00 59.50 108 TRP A O 1
ATOM 865 N N . GLY A 1 109 ? 44.505 -22.529 -36.214 1.00 60.00 109 GLY A N 1
ATOM 866 C CA . GLY A 1 109 ? 45.903 -22.910 -36.064 1.00 60.00 109 GLY A CA 1
ATOM 867 C C . GLY A 1 109 ? 46.612 -22.713 -37.398 1.00 60.00 109 GLY A C 1
ATOM 868 O O . GLY A 1 109 ? 46.044 -23.007 -38.448 1.00 60.00 109 GLY A O 1
ATOM 869 N N . GLU A 1 110 ? 47.808 -22.146 -37.331 1.00 50.06 110 GLU A N 1
ATOM 870 C CA . GLU A 1 110 ? 48.718 -21.977 -38.456 1.00 50.06 110 GLU A CA 1
ATOM 871 C C . GLU A 1 110 ? 49.086 -23.357 -39.017 1.00 50.06 110 GLU A C 1
ATOM 873 O O . GLU A 1 110 ? 49.774 -24.133 -38.358 1.00 50.06 110 GLU A O 1
ATOM 878 N N . ASP A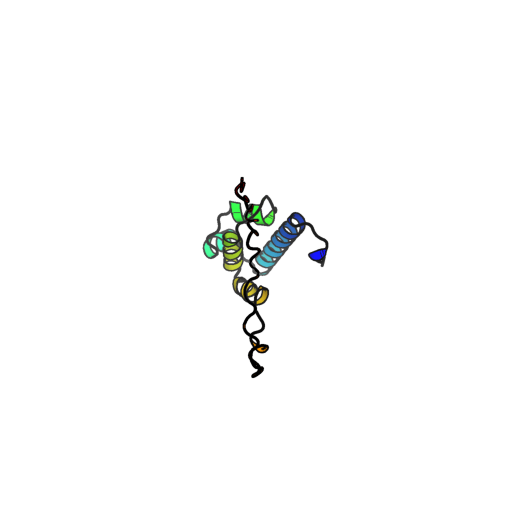 1 111 ? 48.625 -23.662 -40.229 1.00 61.84 111 ASP A N 1
ATOM 879 C CA . ASP A 1 111 ? 49.284 -24.654 -41.073 1.00 61.84 111 ASP A CA 1
ATOM 880 C C . ASP A 1 111 ? 50.367 -23.915 -41.871 1.00 61.84 111 ASP A C 1
ATOM 882 O O . ASP A 1 111 ? 50.060 -23.321 -42.908 1.00 61.84 111 ASP A O 1
ATOM 886 N N . GLN A 1 112 ? 51.599 -23.897 -41.344 1.00 45.25 112 GLN A N 1
ATOM 887 C CA . GLN A 1 112 ? 52.863 -24.227 -42.037 1.00 45.25 112 GLN A CA 1
ATOM 888 C C . GLN A 1 112 ? 54.099 -23.901 -41.194 1.00 45.25 112 GLN A C 1
ATOM 890 O O . GLN A 1 112 ? 54.256 -22.734 -40.777 1.00 45.25 112 GLN A O 1
#

Nearest PDB structures (foldseek):
  4i6u-assembly2_C  TM=8.303E-01  e=2.079E-02  Enterobacter sp. RFL1396
  3fya-assembly1_A  TM=8.139E-01  e=2.326E-02  Enterobacter sp. RFL1396
  3g5g-assembly1_A  TM=7.760E-01  e=1.859E-02  Enterobacter sp. RFL1396
  4i6u-assembly1_A  TM=7.824E-01  e=4.074E-02  Enterobacter sp. RFL1396
  4ia8-assembly1_B  TM=7.110E-01  e=2.752E-02  Enterobacter sp. RFL1396